Protein AF-A0A5J4Q6M8-F1 (afdb_monomer_lite)

Radius of gyration: 10.87 Å; chains: 1; bounding box: 19×22×28 Å

InterPro domains:
  IPR023214 HAD superfamily [G3DSA:3.40.50.1000] (1-41)
  IPR036412 HAD-like superfamily [SSF56784] (1-41)

Foldseek 3Di:
DEELADPVVFVVVCVVVVPPDYDYNDDPVVVVVVVVVVVVVD

pLDDT: mean 91.22, std 6.77, range [58.62, 97.62]

Sequence (42 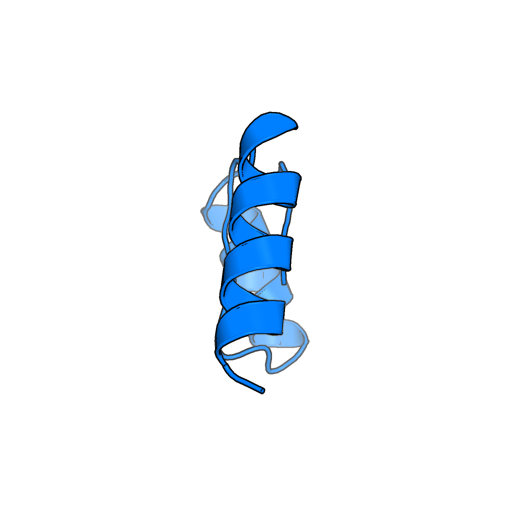aa):
MLTGDGERTASAVAEQLGIERYIAEALPDDKQAFIRKLQSQG

Structure (mmCIF, N/CA/C/O backbone):
data_AF-A0A5J4Q6M8-F1
#
_entry.id   AF-A0A5J4Q6M8-F1
#
loop_
_atom_site.group_PDB
_atom_site.id
_atom_site.type_symbol
_atom_site.label_atom_id
_atom_site.label_alt_id
_atom_site.label_comp_id
_atom_site.label_asym_id
_atom_site.label_entity_id
_atom_site.label_seq_id
_atom_site.pdbx_PDB_ins_code
_atom_site.Cartn_x
_atom_site.Cartn_y
_atom_site.Cartn_z
_atom_site.occupancy
_atom_site.B_iso_or_equiv
_atom_site.auth_seq_id
_atom_site.auth_comp_id
_atom_site.auth_asym_id
_atom_site.auth_atom_id
_atom_site.pdbx_PDB_model_num
ATOM 1 N N . MET A 1 1 ? -3.216 -2.705 2.717 1.00 91.25 1 MET A N 1
ATOM 2 C CA . MET A 1 1 ? -1.762 -2.715 2.444 1.00 91.25 1 MET A CA 1
ATOM 3 C C . MET A 1 1 ? -1.258 -1.286 2.319 1.00 91.25 1 MET A C 1
ATOM 5 O O . MET A 1 1 ? -1.995 -0.437 1.846 1.00 91.25 1 MET A O 1
ATOM 9 N N . LEU A 1 2 ? -0.038 -1.008 2.764 1.00 92.69 2 LEU A N 1
ATOM 10 C CA . LEU A 1 2 ? 0.619 0.292 2.613 1.00 92.69 2 LEU A CA 1
ATOM 11 C C . LEU A 1 2 ? 2.000 0.017 2.017 1.00 92.69 2 LEU A C 1
ATOM 13 O O . LEU A 1 2 ? 2.748 -0.752 2.621 1.00 92.69 2 LEU A O 1
ATOM 17 N N . THR A 1 3 ? 2.313 0.582 0.853 1.00 93.38 3 THR A N 1
ATOM 18 C CA . THR A 1 3 ? 3.614 0.396 0.193 1.00 93.38 3 THR A CA 1
ATOM 19 C C . THR A 1 3 ? 4.130 1.707 -0.399 1.00 93.38 3 THR A C 1
ATOM 21 O O . THR A 1 3 ? 3.341 2.573 -0.764 1.00 93.38 3 THR A O 1
ATOM 24 N N . GLY A 1 4 ? 5.455 1.840 -0.482 1.00 93.62 4 GLY A N 1
ATOM 25 C CA . GLY A 1 4 ? 6.130 2.925 -1.202 1.00 93.62 4 GLY A CA 1
ATOM 26 C C . GLY A 1 4 ? 6.334 2.633 -2.693 1.00 93.62 4 GLY A C 1
ATOM 27 O O . GLY A 1 4 ? 6.863 3.478 -3.408 1.00 93.62 4 GLY A O 1
ATOM 28 N N . ASP A 1 5 ? 5.943 1.446 -3.162 1.00 95.81 5 ASP A N 1
ATOM 29 C CA . ASP A 1 5 ? 6.005 1.095 -4.580 1.00 95.81 5 ASP A CA 1
ATOM 30 C C . ASP A 1 5 ? 4.992 1.896 -5.403 1.00 95.81 5 ASP A C 1
ATOM 32 O O . ASP A 1 5 ? 3.939 2.294 -4.902 1.00 95.81 5 ASP A O 1
ATOM 36 N N . GLY A 1 6 ? 5.285 2.070 -6.693 1.00 96.12 6 GLY A N 1
ATOM 37 C CA . GLY A 1 6 ? 4.373 2.707 -7.641 1.00 96.12 6 GLY A CA 1
ATOM 38 C C . GLY A 1 6 ? 3.054 1.950 -7.818 1.00 96.12 6 GLY A C 1
ATOM 39 O O . GLY A 1 6 ? 2.972 0.736 -7.601 1.00 96.12 6 GLY A O 1
ATOM 40 N N . GLU A 1 7 ? 2.035 2.661 -8.301 1.00 95.88 7 GLU A N 1
ATOM 41 C CA . GLU A 1 7 ? 0.652 2.166 -8.428 1.00 95.88 7 GLU A CA 1
ATOM 42 C C . GLU A 1 7 ? 0.540 0.819 -9.168 1.00 95.88 7 GLU A C 1
ATOM 44 O O . GLU A 1 7 ? -0.198 -0.081 -8.763 1.00 95.88 7 GLU A O 1
ATOM 49 N N . ARG A 1 8 ? 1.333 0.626 -10.229 1.00 97.19 8 ARG A N 1
ATOM 50 C CA . ARG A 1 8 ? 1.340 -0.623 -11.008 1.00 97.19 8 ARG A CA 1
ATOM 51 C C . ARG A 1 8 ? 1.792 -1.831 -10.184 1.00 97.19 8 ARG A C 1
ATOM 53 O O . ARG A 1 8 ? 1.226 -2.911 -10.319 1.00 97.19 8 ARG A O 1
ATOM 60 N N . THR A 1 9 ? 2.830 -1.668 -9.372 1.00 97.00 9 THR A N 1
ATOM 61 C CA . THR A 1 9 ? 3.361 -2.757 -8.543 1.00 97.00 9 THR A CA 1
ATOM 62 C C . THR A 1 9 ? 2.436 -3.010 -7.360 1.00 97.00 9 THR A C 1
ATOM 64 O O . THR A 1 9 ? 2.105 -4.157 -7.068 1.00 97.00 9 THR A O 1
ATOM 67 N N . ALA A 1 10 ? 1.968 -1.938 -6.718 1.00 97.00 10 ALA A N 1
ATOM 68 C CA . ALA A 1 10 ? 1.068 -2.020 -5.577 1.00 97.00 10 ALA A CA 1
ATOM 69 C C . ALA A 1 10 ? -0.251 -2.729 -5.926 1.00 97.00 10 ALA A C 1
ATOM 71 O O . ALA A 1 10 ? -0.668 -3.621 -5.192 1.00 97.00 10 ALA A O 1
ATOM 72 N N . SER A 1 11 ? -0.868 -2.386 -7.061 1.00 97.19 11 SER A N 1
ATOM 73 C CA . SER A 1 11 ? -2.111 -3.014 -7.531 1.00 97.19 11 SER A CA 1
ATOM 74 C C . SER A 1 11 ? -1.940 -4.502 -7.838 1.00 97.19 11 SER A C 1
ATOM 76 O O . SER A 1 11 ? -2.718 -5.314 -7.343 1.00 97.19 11 SER A O 1
ATOM 78 N N . ALA A 1 12 ? -0.885 -4.882 -8.567 1.00 97.62 12 ALA A N 1
ATOM 79 C CA . ALA A 1 12 ? -0.613 -6.281 -8.900 1.00 97.62 12 ALA A CA 1
ATOM 80 C C . ALA A 1 12 ? -0.413 -7.152 -7.647 1.00 97.62 12 ALA A C 1
ATOM 82 O O . ALA A 1 12 ? -0.951 -8.254 -7.549 1.00 97.62 12 ALA A O 1
ATOM 83 N N . VAL A 1 13 ? 0.330 -6.643 -6.659 1.00 96.81 13 VAL A N 1
ATOM 84 C CA . VAL A 1 13 ? 0.542 -7.346 -5.385 1.00 96.81 13 VAL A CA 1
ATOM 85 C C . VAL A 1 13 ? -0.749 -7.401 -4.566 1.00 96.81 13 VAL A C 1
ATOM 87 O O . VAL A 1 13 ? -1.050 -8.435 -3.970 1.00 96.81 13 VAL A O 1
ATOM 90 N N . ALA A 1 14 ? -1.527 -6.314 -4.539 1.00 97.06 14 ALA A N 1
ATOM 91 C CA . ALA A 1 14 ? -2.805 -6.280 -3.836 1.00 97.06 14 ALA A CA 1
ATOM 92 C C . ALA A 1 14 ? -3.786 -7.313 -4.402 1.00 97.06 14 ALA A C 1
ATOM 94 O O . ALA A 1 14 ? -4.393 -8.053 -3.631 1.00 97.06 14 ALA A O 1
ATOM 95 N N . GLU A 1 15 ? -3.891 -7.404 -5.728 1.00 97.12 15 GLU A N 1
ATOM 96 C CA . GLU A 1 15 ? -4.734 -8.378 -6.420 1.00 97.12 15 GLU A CA 1
ATOM 97 C C . GLU A 1 15 ? -4.286 -9.813 -6.123 1.00 97.12 15 GLU A C 1
ATOM 99 O O . GLU A 1 15 ? -5.097 -10.641 -5.709 1.00 97.12 15 GLU A O 1
ATOM 104 N N . GLN A 1 16 ? -2.983 -10.093 -6.229 1.00 96.94 16 GLN A N 1
ATOM 105 C CA . GLN A 1 16 ? -2.429 -11.420 -5.950 1.00 96.94 16 GLN A CA 1
ATOM 106 C C . GLN A 1 16 ? -2.687 -11.882 -4.506 1.00 96.94 16 GLN A C 1
ATOM 108 O O . GLN A 1 16 ? -2.864 -13.075 -4.258 1.00 96.94 16 GLN A O 1
ATOM 113 N N . LEU A 1 17 ? -2.692 -10.951 -3.550 1.00 96.62 17 LEU A N 1
ATOM 114 C CA . LEU A 1 17 ? -2.908 -11.237 -2.130 1.00 96.62 17 LEU A CA 1
ATOM 115 C C . LEU A 1 17 ? -4.374 -11.089 -1.690 1.00 96.62 17 LEU A C 1
ATOM 117 O O . LEU A 1 17 ? -4.668 -11.295 -0.513 1.00 96.62 17 LEU A O 1
ATOM 121 N N . GLY A 1 18 ? -5.289 -10.723 -2.595 1.00 96.38 18 GLY A N 1
ATOM 122 C CA . GLY A 1 18 ? -6.699 -10.490 -2.268 1.00 96.38 18 GLY A CA 1
ATOM 123 C C . GLY A 1 18 ? -6.920 -9.321 -1.301 1.00 96.38 18 GLY A C 1
ATOM 124 O O . GLY A 1 18 ? -7.843 -9.343 -0.488 1.00 96.38 18 GLY A O 1
ATOM 125 N N . ILE A 1 19 ? -6.055 -8.306 -1.336 1.00 95.94 19 ILE A N 1
ATOM 126 C CA . ILE A 1 19 ? -6.134 -7.144 -0.451 1.00 95.94 19 ILE A CA 1
ATOM 127 C C . ILE A 1 19 ? -7.009 -6.070 -1.100 1.00 95.94 19 ILE A C 1
ATOM 129 O O . ILE A 1 19 ? -6.568 -5.347 -1.986 1.00 95.94 19 ILE A O 1
ATOM 133 N N . GLU A 1 20 ? -8.227 -5.894 -0.588 1.00 91.31 20 GLU A N 1
ATOM 134 C CA . GLU A 1 20 ? -9.203 -4.935 -1.135 1.00 91.31 20 GLU A CA 1
ATOM 135 C C . GLU A 1 20 ? -8.791 -3.461 -1.015 1.00 91.31 20 GLU A C 1
ATOM 137 O O . GLU A 1 20 ? -9.237 -2.617 -1.788 1.00 91.31 20 GLU A O 1
ATOM 142 N N . ARG A 1 21 ? -7.981 -3.113 -0.008 1.00 91.25 21 ARG A N 1
ATOM 143 C CA . ARG A 1 21 ? -7.575 -1.725 0.258 1.00 91.25 21 ARG A CA 1
ATOM 144 C C . ARG A 1 21 ? -6.066 -1.615 0.321 1.0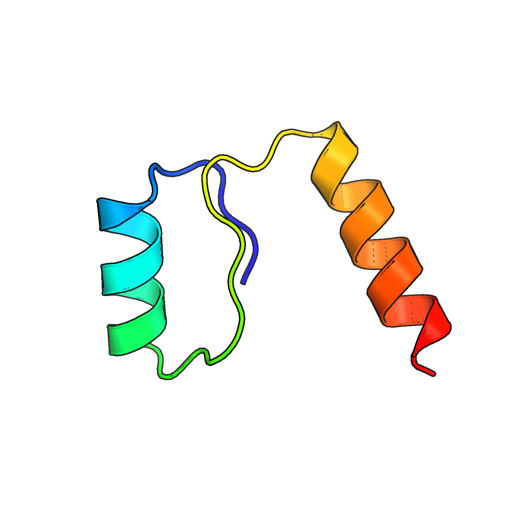0 91.25 21 ARG A C 1
ATOM 146 O O . ARG A 1 21 ? -5.438 -2.166 1.235 1.00 91.25 21 ARG A O 1
ATOM 153 N N . TYR A 1 22 ? -5.486 -0.843 -0.588 1.00 92.50 22 TYR A N 1
ATOM 154 C CA . TYR A 1 22 ? -4.074 -0.496 -0.557 1.00 92.50 22 TYR A CA 1
ATOM 155 C C . TYR A 1 22 ? -3.841 0.998 -0.803 1.00 92.50 22 TYR A C 1
A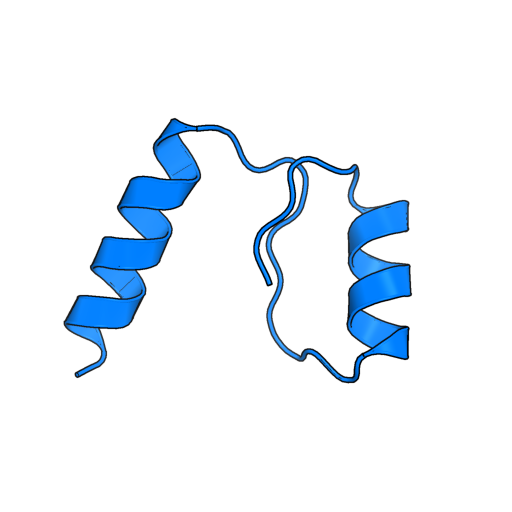TOM 157 O O . TYR A 1 22 ? -4.730 1.705 -1.267 1.00 92.50 22 TYR A O 1
ATOM 165 N N . ILE A 1 23 ? -2.654 1.467 -0.426 1.00 92.06 23 ILE A N 1
ATOM 166 C CA . ILE A 1 23 ? -2.130 2.797 -0.745 1.00 92.06 23 ILE A CA 1
ATOM 167 C C . ILE A 1 23 ? -0.741 2.571 -1.347 1.00 92.06 23 ILE A C 1
ATOM 169 O O . ILE A 1 23 ? 0.092 1.914 -0.709 1.00 92.06 23 ILE A O 1
ATOM 173 N N . ALA A 1 24 ? -0.540 3.055 -2.570 1.00 95.31 24 ALA A N 1
ATOM 174 C CA . ALA A 1 24 ? 0.738 3.062 -3.274 1.00 95.31 24 ALA A CA 1
ATOM 175 C C . ALA A 1 24 ? 1.480 4.384 -3.042 1.00 95.31 24 ALA A C 1
ATOM 177 O O . ALA A 1 24 ? 0.881 5.349 -2.568 1.00 95.31 24 ALA A O 1
ATOM 178 N N . GLU A 1 25 ? 2.771 4.413 -3.380 1.00 94.25 25 GLU A N 1
ATOM 179 C CA . GLU A 1 25 ? 3.635 5.602 -3.299 1.00 94.25 25 GLU A CA 1
ATOM 180 C C . GLU A 1 25 ? 3.605 6.290 -1.923 1.00 94.25 25 GLU A C 1
ATOM 182 O O . GLU A 1 25 ? 3.797 7.498 -1.799 1.00 94.25 25 GLU A O 1
ATOM 187 N N . ALA A 1 26 ? 3.362 5.511 -0.866 1.00 92.62 26 ALA A N 1
ATOM 188 C CA . ALA A 1 26 ? 3.182 6.043 0.470 1.00 92.62 26 ALA A CA 1
ATOM 189 C C . ALA A 1 26 ? 4.482 6.640 1.016 1.00 92.62 26 ALA A C 1
ATOM 191 O O . ALA A 1 26 ? 5.527 5.981 1.067 1.00 92.62 26 ALA A O 1
ATOM 192 N N . LEU A 1 27 ? 4.385 7.870 1.509 1.00 91.44 27 LEU A N 1
ATOM 193 C CA . LEU A 1 27 ? 5.463 8.561 2.194 1.00 91.44 27 LEU A CA 1
ATOM 194 C C . LEU A 1 27 ? 5.523 8.157 3.678 1.00 91.44 27 LEU A C 1
ATOM 196 O O . LEU A 1 27 ? 4.546 7.647 4.241 1.00 91.44 27 LEU A O 1
ATOM 200 N N . PRO A 1 28 ? 6.654 8.403 4.369 1.00 87.44 28 PRO A N 1
ATOM 201 C CA . PRO A 1 28 ? 6.767 8.137 5.805 1.00 87.44 28 PRO A CA 1
ATOM 202 C C . PRO A 1 28 ? 5.648 8.780 6.639 1.00 87.44 28 PRO A C 1
ATOM 204 O O . PRO A 1 28 ? 5.160 8.168 7.593 1.00 87.44 28 PRO A O 1
ATOM 207 N N . ASP A 1 29 ? 5.198 9.972 6.243 1.00 85.50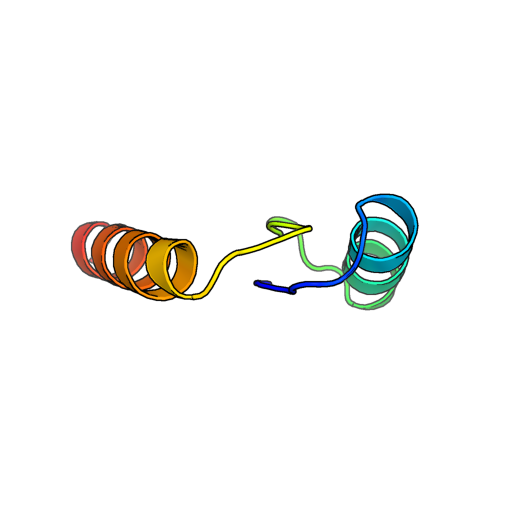 29 ASP A N 1
ATOM 208 C CA . ASP A 1 29 ? 4.133 10.714 6.922 1.00 85.50 29 ASP A CA 1
ATOM 209 C C . ASP A 1 29 ? 2.753 10.053 6.750 1.00 85.50 29 ASP A C 1
ATOM 211 O O . ASP A 1 29 ? 1.946 10.033 7.690 1.00 85.50 29 ASP A O 1
ATOM 215 N N . ASP A 1 30 ? 2.509 9.403 5.606 1.00 84.25 30 ASP A N 1
ATOM 216 C CA . ASP A 1 30 ? 1.256 8.694 5.317 1.00 84.25 30 ASP A CA 1
ATOM 217 C C . ASP A 1 30 ? 1.050 7.502 6.249 1.00 84.25 30 ASP A C 1
ATOM 219 O O . ASP A 1 30 ? -0.080 7.168 6.617 1.00 84.25 30 ASP A O 1
ATOM 223 N N . LYS A 1 31 ? 2.143 6.889 6.718 1.00 83.62 31 LYS A N 1
ATOM 224 C CA . LYS A 1 31 ? 2.085 5.778 7.672 1.00 83.62 31 LYS A CA 1
ATOM 225 C C . LYS A 1 31 ? 1.405 6.188 8.974 1.00 83.62 31 LYS A C 1
ATOM 227 O O . LYS A 1 31 ? 0.580 5.438 9.498 1.00 83.62 31 LYS A O 1
ATOM 232 N N . GLN A 1 32 ? 1.715 7.376 9.494 1.00 87.06 32 GLN A N 1
ATOM 233 C CA . GLN A 1 32 ? 1.093 7.847 10.730 1.00 87.06 32 GLN A CA 1
ATOM 234 C C . GLN A 1 32 ? -0.389 8.169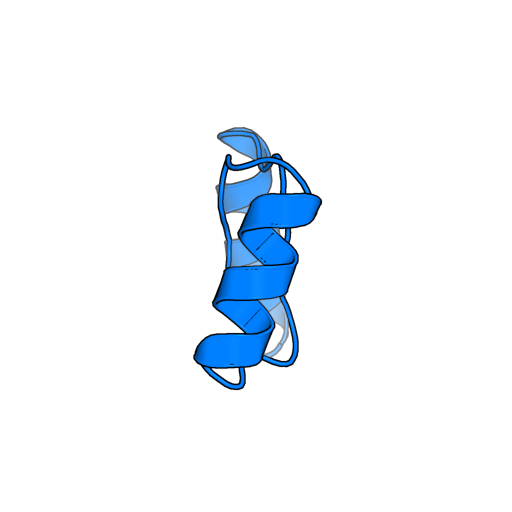 10.536 1.00 87.06 32 GLN A C 1
ATOM 236 O O . GLN A 1 32 ? -1.210 7.826 11.388 1.00 87.06 32 GLN A O 1
ATOM 241 N N . ALA A 1 33 ? -0.740 8.817 9.422 1.00 86.69 33 ALA A N 1
ATOM 242 C CA . ALA A 1 33 ? -2.127 9.125 9.091 1.00 86.69 33 ALA A CA 1
ATOM 243 C C . ALA A 1 33 ? -2.963 7.845 8.928 1.00 86.69 33 ALA A C 1
ATOM 245 O O . ALA A 1 33 ? -4.069 7.752 9.463 1.00 86.69 33 ALA A O 1
ATOM 246 N N . PHE A 1 34 ? -2.403 6.832 8.264 1.00 86.19 34 PHE A N 1
ATOM 247 C CA . PHE A 1 34 ? -3.040 5.536 8.075 1.00 86.19 34 PHE A CA 1
ATOM 248 C C . PHE A 1 34 ? -3.284 4.805 9.401 1.00 86.19 34 PHE A C 1
ATOM 250 O O . PHE A 1 34 ? -4.393 4.328 9.640 1.00 86.19 34 PHE A O 1
ATOM 257 N N . ILE A 1 35 ? -2.291 4.777 10.298 1.00 87.50 35 ILE A N 1
ATOM 258 C CA . ILE A 1 35 ? -2.442 4.184 11.636 1.00 87.50 35 ILE A CA 1
ATOM 259 C C . ILE A 1 35 ?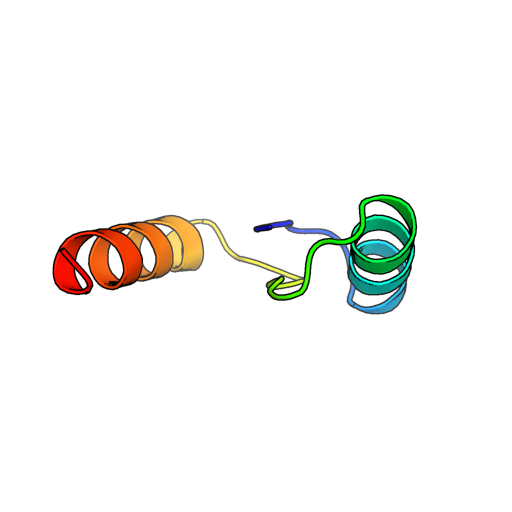 -3.538 4.903 12.429 1.00 87.50 35 ILE A C 1
ATOM 261 O O . ILE A 1 35 ? -4.416 4.240 12.976 1.00 87.50 35 ILE A O 1
ATOM 265 N N . ARG A 1 36 ? -3.537 6.244 12.451 1.00 88.88 36 ARG A N 1
ATOM 266 C CA . ARG A 1 36 ? -4.571 7.031 13.147 1.00 88.88 36 ARG A CA 1
ATOM 267 C C . ARG A 1 36 ? -5.973 6.733 12.614 1.00 88.88 36 ARG A C 1
ATOM 269 O O . ARG A 1 36 ? -6.892 6.545 13.403 1.00 88.88 36 ARG A O 1
ATOM 276 N N . LYS A 1 37 ? -6.128 6.639 11.289 1.00 86.94 37 LYS A N 1
ATOM 277 C CA . LYS A 1 37 ? -7.403 6.294 10.641 1.00 86.94 37 LYS A CA 1
ATOM 278 C C . LYS A 1 37 ? -7.877 4.885 11.000 1.00 86.94 37 LYS A C 1
ATOM 280 O O . LYS A 1 37 ? -9.070 4.686 11.197 1.00 86.94 37 LYS A O 1
ATOM 285 N N . LEU A 1 38 ? -6.968 3.912 11.075 1.00 86.00 38 LEU A N 1
ATOM 286 C CA . LEU A 1 38 ? -7.306 2.557 11.519 1.00 86.00 38 LEU A CA 1
ATOM 287 C C . LEU A 1 38 ? -7.726 2.540 12.992 1.00 86.00 38 LEU A C 1
ATOM 289 O O . LEU A 1 38 ? -8.717 1.908 13.331 1.00 86.00 38 LEU A O 1
ATOM 293 N N . GLN A 1 39 ? -7.011 3.268 13.851 1.00 86.38 39 GLN A N 1
ATOM 294 C CA . GLN A 1 39 ? -7.336 3.375 15.274 1.00 86.38 39 GLN A CA 1
ATOM 295 C C . GLN A 1 39 ? -8.678 4.074 15.524 1.00 86.38 39 GLN A C 1
ATOM 297 O O . GLN A 1 39 ? -9.386 3.684 16.440 1.00 86.38 39 GLN A O 1
ATOM 302 N N . SER A 1 40 ? -9.057 5.066 14.708 1.00 89.88 40 SER A N 1
ATOM 303 C CA . SER A 1 40 ? -10.353 5.754 14.828 1.00 89.88 40 SER A CA 1
ATOM 304 C C . SER A 1 40 ? -11.545 4.947 14.306 1.00 89.88 40 SER A C 1
ATOM 306 O O . SER A 1 40 ? -12.680 5.385 14.451 1.00 89.88 40 SER A O 1
ATOM 308 N N . GLN A 1 41 ? -11.300 3.837 13.604 1.00 83.75 41 GLN A N 1
ATOM 309 C CA . GLN A 1 41 ? -12.345 2.914 13.143 1.00 83.75 41 GLN A CA 1
ATOM 310 C C . GLN A 1 41 ? -12.670 1.831 14.189 1.00 83.75 41 GLN A C 1
ATOM 312 O O . GLN A 1 41 ? -13.480 0.953 13.895 1.00 83.75 41 GLN A O 1
ATOM 317 N N . GLY A 1 42 ? -12.033 1.888 15.368 1.00 58.62 42 GLY A N 1
ATOM 318 C CA . GLY A 1 42 ? -12.289 1.036 16.533 1.00 58.62 42 GLY A CA 1
ATOM 319 C C . GLY A 1 42 ? -13.164 1.714 17.576 1.00 58.62 42 GLY A C 1
ATOM 320 O O . GLY A 1 42 ? -12.966 2.927 17.809 1.00 58.62 42 GLY A O 1
#

Organism: NCBI:txid433724

Secondary structure (DSSP, 8-state):
-B-SS-HHHHHHHHHHTT-S--B-S--HHHHHHHHHHHHTT-